Protein AF-0000000083135555 (afdb_homodimer)

Nearest PDB structures (foldseek):
  3zqq-assembly1_C  TM=4.426E-01  e=2.848E-01  Bacillus phage SF6
  2wbl-assembly1_B  TM=2.436E-01  e=1.630E+00  Arabidopsis thaliana
  5egy-assembly1_A  TM=2.557E-01  e=2.438E+00  Homo sapiens
  3zqq-assembly1_C  TM=4.430E-01  e=3.053E-01  Bacillus phage SF6
  9do4-assembly1_B  TM=3.482E-01  e=2.442E+00  Tequatrovirus T4

Structure (mmCIF, N/CA/C/O backbone):
data_AF-0000000083135555-model_v1
#
loop_
_entity.id
_entity.type
_entity.pdbx_description
1 polymer 'Uncharacterized protein'
#
loop_
_atom_site.group_PDB
_atom_site.id
_atom_site.type_symbol
_atom_site.label_atom_id
_atom_site.label_alt_id
_atom_site.label_comp_id
_atom_site.label_asym_id
_atom_site.label_entity_id
_atom_site.label_seq_id
_atom_site.pdbx_PDB_ins_code
_atom_site.Cartn_x
_atom_site.Cartn_y
_atom_site.Cartn_z
_atom_site.occupancy
_atom_site.B_iso_or_equiv
_atom_site.auth_seq_id
_atom_site.auth_comp_id
_atom_site.auth_asym_id
_atom_site.auth_atom_id
_atom_site.pdbx_PDB_model_num
ATOM 1 N N . MET A 1 1 ? -13.203 2.76 -11.375 1 72.81 1 MET A N 1
ATOM 2 C CA . MET A 1 1 ? -12.352 3.949 -11.422 1 72.81 1 MET A CA 1
ATOM 3 C C . MET A 1 1 ? -12.398 4.598 -12.805 1 72.81 1 MET A C 1
ATOM 5 O O . MET A 1 1 ? -12.336 3.906 -13.82 1 72.81 1 MET A O 1
ATOM 9 N N . ASN A 1 2 ? -12.781 5.812 -12.891 1 84.31 2 ASN A N 1
ATOM 10 C CA . ASN A 1 2 ? -12.773 6.543 -14.156 1 84.31 2 ASN A CA 1
ATOM 11 C C . ASN A 1 2 ? -11.5 7.363 -14.328 1 84.31 2 ASN A C 1
ATOM 13 O O . ASN A 1 2 ? -10.602 7.305 -13.484 1 84.31 2 ASN A O 1
ATOM 17 N N . LEU A 1 3 ? -11.312 7.98 -15.539 1 84.19 3 LEU A N 1
ATOM 18 C CA . LEU A 1 3 ? -10.094 8.703 -15.875 1 84.19 3 LEU A CA 1
ATOM 19 C C . LEU A 1 3 ? -9.805 9.797 -14.852 1 84.19 3 LEU A C 1
ATOM 21 O O . LEU A 1 3 ? -8.656 10.023 -14.477 1 84.19 3 LEU A O 1
ATOM 25 N N . GLY A 1 4 ? -10.773 10.445 -14.398 1 87.31 4 GLY A N 1
ATOM 26 C CA . GLY A 1 4 ? -10.617 11.469 -13.375 1 87.31 4 GLY A CA 1
ATOM 27 C C . GLY A 1 4 ? -10.039 10.938 -12.078 1 87.31 4 GLY A C 1
ATOM 28 O O . GLY A 1 4 ? -9.125 11.539 -11.5 1 87.31 4 GLY A O 1
ATOM 29 N N . ASN A 1 5 ? -10.523 9.828 -11.648 1 88.88 5 ASN A N 1
ATOM 30 C CA . ASN A 1 5 ? -10.023 9.18 -10.445 1 88.88 5 ASN A CA 1
ATOM 31 C C . ASN A 1 5 ? -8.562 8.766 -10.602 1 88.88 5 ASN A C 1
ATOM 33 O O . ASN A 1 5 ? -7.781 8.859 -9.648 1 88.88 5 ASN A O 1
ATOM 37 N N . LEU A 1 6 ? -8.242 8.359 -11.773 1 89.25 6 LEU A N 1
ATOM 38 C CA . LEU A 1 6 ? -6.871 7.926 -12.039 1 89.25 6 LEU A CA 1
ATOM 39 C C . LEU A 1 6 ? -5.91 9.109 -11.992 1 89.25 6 LEU A C 1
ATOM 41 O O . LEU A 1 6 ? -4.801 8.992 -11.469 1 89.25 6 LEU A O 1
ATOM 45 N N . MET A 1 7 ? -6.359 10.211 -12.562 1 91.56 7 MET A N 1
ATOM 46 C CA . MET A 1 7 ? -5.52 11.406 -12.523 1 91.56 7 MET A CA 1
ATOM 47 C C . MET A 1 7 ? -5.324 11.891 -11.094 1 91.56 7 MET A C 1
ATOM 49 O O . MET A 1 7 ? -4.234 12.336 -10.727 1 91.56 7 MET A O 1
ATOM 53 N N . GLN A 1 8 ? -6.34 11.789 -10.336 1 92.19 8 GLN A N 1
ATOM 54 C CA . GLN A 1 8 ? -6.242 12.164 -8.922 1 92.19 8 GLN A CA 1
ATOM 55 C C . GLN A 1 8 ? -5.273 11.242 -8.18 1 92.19 8 GLN A C 1
ATOM 57 O O . GLN A 1 8 ? -4.496 11.703 -7.344 1 92.19 8 GLN A O 1
ATOM 62 N N . LEU A 1 9 ? -5.379 10.055 -8.508 1 91.44 9 LEU A N 1
ATOM 63 C CA . LEU A 1 9 ? -4.465 9.094 -7.902 1 91.44 9 LEU A CA 1
ATOM 64 C C . LEU A 1 9 ? -3.016 9.422 -8.258 1 91.44 9 LEU A C 1
ATOM 66 O O . LEU A 1 9 ? -2.145 9.406 -7.383 1 91.44 9 LEU A O 1
ATOM 70 N N . LYS A 1 10 ? -2.797 9.672 -9.445 1 92.06 10 LYS A N 1
ATOM 71 C CA . LYS A 1 10 ? -1.46 10.055 -9.891 1 92.06 10 LYS A CA 1
ATOM 72 C C . LYS A 1 10 ? -0.949 11.266 -9.117 1 92.06 10 LYS A C 1
ATOM 74 O O . LYS A 1 10 ? 0.184 11.266 -8.633 1 92.06 10 LYS A O 1
ATOM 79 N N . ASN A 1 11 ? -1.734 12.281 -9.023 1 94.62 11 ASN A N 1
ATOM 80 C CA . ASN A 1 11 ? -1.337 13.5 -8.336 1 94.62 11 ASN A CA 1
ATOM 81 C C . ASN A 1 11 ? -1.098 13.25 -6.844 1 94.62 11 ASN A C 1
ATOM 83 O O . ASN A 1 11 ? -0.128 13.758 -6.277 1 94.62 11 ASN A O 1
ATOM 87 N N . SER A 1 12 ? -1.987 12.539 -6.27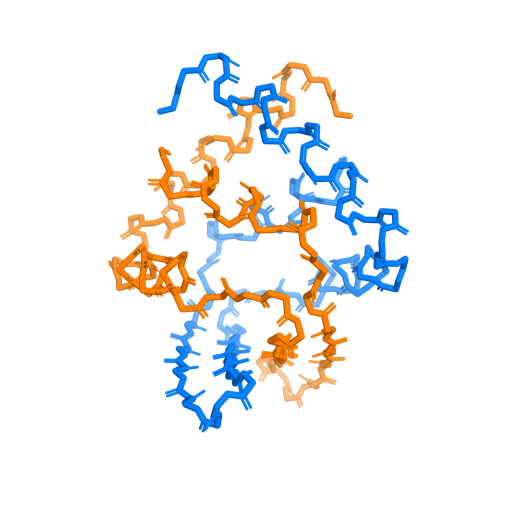 1 94.81 12 SER A N 1
ATOM 88 C CA . SER A 1 12 ? -1.829 12.227 -4.852 1 94.81 12 SER A CA 1
ATOM 89 C C . SER A 1 12 ? -0.599 11.359 -4.609 1 94.81 12 SER A C 1
ATOM 91 O O . SER A 1 12 ? 0.079 11.508 -3.59 1 94.81 12 SER A O 1
ATOM 93 N N . TRP A 1 13 ? -0.3 10.477 -5.492 1 93.5 13 TRP A N 1
ATOM 94 C CA . TRP A 1 13 ? 0.902 9.656 -5.402 1 93.5 13 TRP A CA 1
ATOM 95 C C . TRP A 1 13 ? 2.158 10.523 -5.457 1 93.5 13 TRP A C 1
ATOM 97 O O . TRP A 1 13 ? 3.088 10.328 -4.672 1 93.5 13 TRP A O 1
ATOM 107 N N . ALA A 1 14 ? 2.127 11.43 -6.383 1 94.62 14 ALA A N 1
ATOM 108 C CA . ALA A 1 14 ? 3.271 12.328 -6.5 1 94.62 14 ALA A CA 1
ATOM 109 C C . ALA A 1 14 ? 3.504 13.086 -5.195 1 94.62 14 ALA A C 1
ATOM 111 O O . ALA A 1 14 ? 4.637 13.195 -4.727 1 94.62 14 ALA A O 1
ATOM 112 N N . THR A 1 15 ? 2.484 13.625 -4.617 1 96.88 15 THR A N 1
ATOM 113 C CA . THR A 1 15 ? 2.57 14.352 -3.355 1 96.88 15 THR A CA 1
ATOM 114 C C . THR A 1 15 ? 3.068 13.438 -2.24 1 96.88 15 THR A C 1
ATOM 116 O O . THR A 1 15 ? 3.947 13.82 -1.463 1 96.88 15 THR A O 1
ATOM 119 N N . PHE A 1 16 ? 2.564 12.203 -2.17 1 96.94 16 PHE A N 1
ATOM 120 C CA . PHE A 1 16 ? 2.92 11.219 -1.153 1 96.94 16 PHE A CA 1
ATOM 121 C C . PHE A 1 16 ? 4.406 10.891 -1.211 1 96.94 16 PHE A C 1
ATOM 123 O O . PHE A 1 16 ? 5.078 10.852 -0.178 1 96.94 16 PHE A O 1
ATOM 130 N N . THR A 1 17 ? 4.91 10.695 -2.41 1 96.25 17 THR A N 1
ATOM 131 C CA . THR A 1 17 ? 6.305 10.297 -2.535 1 96.25 17 THR A CA 1
ATOM 132 C C . THR A 1 17 ? 7.234 11.477 -2.248 1 96.25 17 THR A C 1
ATOM 134 O O . THR A 1 17 ? 8.375 11.289 -1.821 1 96.25 17 THR A O 1
ATOM 137 N N . GLN A 1 18 ? 6.762 12.688 -2.443 1 97.06 18 GLN A N 1
ATOM 138 C CA . GLN A 1 18 ? 7.516 13.867 -2.035 1 97.06 18 GLN A CA 1
ATOM 139 C C . GLN A 1 18 ? 7.586 13.977 -0.514 1 97.06 18 GLN A C 1
ATOM 141 O O . GLN A 1 18 ? 8.617 14.359 0.042 1 97.06 18 GLN A O 1
ATOM 146 N N . ASN A 1 19 ? 6.488 13.648 0.11 1 97.25 19 ASN A N 1
ATOM 147 C CA . ASN A 1 19 ? 6.406 13.68 1.566 1 97.25 19 ASN A CA 1
ATOM 148 C C . ASN A 1 19 ? 7.246 12.57 2.201 1 97.25 19 ASN A C 1
ATOM 150 O O . ASN A 1 19 ? 7.723 12.719 3.328 1 97.25 19 ASN A O 1
ATOM 154 N N . HIS A 1 20 ? 7.359 11.461 1.515 1 98 20 HIS A N 1
ATOM 155 C CA . HIS A 1 20 ? 8.023 10.266 2.018 1 98 20 HIS A CA 1
ATOM 156 C C . HIS A 1 20 ? 9.102 9.789 1.055 1 98 20 HIS A C 1
ATOM 158 O O . HIS A 1 20 ? 8.977 8.719 0.451 1 98 20 HIS A O 1
ATOM 164 N N . PRO A 1 21 ? 10.148 10.438 1.015 1 96.62 21 PRO A N 1
ATOM 165 C CA . PRO A 1 21 ? 11.172 10.18 -0.001 1 96.62 21 PRO A CA 1
ATOM 166 C C . PRO A 1 21 ? 11.82 8.805 0.148 1 96.62 21 PRO A C 1
ATOM 168 O O . PRO A 1 21 ? 12.422 8.289 -0.803 1 96.62 21 PRO A O 1
ATOM 171 N N . LYS A 1 22 ? 11.773 8.164 1.259 1 96.31 22 LYS A N 1
ATOM 172 C CA . LYS A 1 22 ? 12.336 6.832 1.447 1 96.31 22 LYS A CA 1
ATOM 173 C C . LYS A 1 22 ? 11.391 5.758 0.909 1 96.31 22 LYS A C 1
ATOM 175 O O . LYS A 1 22 ? 11.812 4.621 0.675 1 96.31 22 LYS A O 1
ATOM 180 N N . PHE A 1 23 ? 10.141 6.125 0.75 1 97 23 PHE A N 1
ATOM 181 C CA . PHE A 1 23 ? 9.148 5.117 0.397 1 97 23 PHE A CA 1
ATOM 182 C C . PHE A 1 23 ? 9.383 4.602 -1.018 1 97 23 PHE A C 1
ATOM 184 O O . PHE A 1 23 ? 9.352 3.393 -1.256 1 97 23 PHE A O 1
ATOM 191 N N . PRO A 1 24 ? 9.641 5.465 -1.979 1 94.38 24 PRO A N 1
ATOM 192 C CA . PRO A 1 24 ? 9.922 4.949 -3.32 1 94.38 24 PRO A CA 1
ATOM 193 C C . PRO A 1 24 ? 11.094 3.967 -3.342 1 94.38 24 PRO A C 1
ATOM 195 O O . PRO A 1 24 ? 11.062 2.977 -4.074 1 94.38 24 PRO A O 1
ATOM 198 N N . LYS A 1 25 ? 12.086 4.219 -2.605 1 94.69 25 LYS A N 1
ATOM 199 C CA . LYS A 1 25 ? 13.219 3.297 -2.529 1 94.69 25 LYS A CA 1
ATOM 200 C C . LYS A 1 25 ? 12.789 1.95 -1.951 1 94.69 25 LYS A C 1
ATOM 202 O O . LYS A 1 25 ? 13.227 0.899 -2.418 1 94.69 25 LYS A O 1
ATOM 207 N N . PHE A 1 26 ? 12.016 2.029 -0.94 1 96.56 26 PHE A N 1
ATOM 208 C CA . PHE A 1 26 ? 11.461 0.813 -0.358 1 96.56 26 PHE A CA 1
ATOM 209 C C . PHE A 1 26 ? 10.648 0.039 -1.393 1 96.56 26 PHE A C 1
ATOM 211 O O . PHE A 1 26 ? 10.766 -1.185 -1.491 1 96.56 26 PHE A O 1
ATOM 218 N N . LEU A 1 27 ? 9.789 0.732 -2.102 1 94.38 27 LEU A N 1
ATOM 219 C CA . LEU A 1 27 ? 8.961 0.082 -3.107 1 94.38 27 LEU A CA 1
ATOM 220 C C . LEU A 1 27 ? 9.82 -0.563 -4.191 1 94.38 27 LEU A C 1
ATOM 222 O O . LEU A 1 27 ? 9.477 -1.633 -4.703 1 94.38 27 LEU A O 1
ATOM 226 N N . GLN A 1 28 ? 10.883 0.097 -4.539 1 94.19 28 GLN A N 1
ATOM 227 C CA . GLN A 1 28 ? 11.805 -0.479 -5.508 1 94.19 28 GLN A CA 1
ATOM 228 C C . GLN A 1 28 ? 12.406 -1.783 -4.992 1 94.19 28 GLN A C 1
ATOM 230 O O . GLN A 1 28 ? 12.477 -2.773 -5.723 1 94.19 28 GLN A O 1
ATOM 235 N N . ALA A 1 29 ? 12.836 -1.748 -3.805 1 94.06 29 ALA A N 1
ATOM 236 C CA . ALA A 1 29 ? 13.367 -2.961 -3.191 1 94.06 29 ALA A CA 1
ATOM 237 C C . ALA A 1 29 ? 12.312 -4.062 -3.143 1 94.06 29 ALA A C 1
ATOM 239 O O . ALA A 1 29 ? 12.609 -5.227 -3.416 1 94.06 29 ALA A O 1
ATOM 240 N N . ALA A 1 30 ? 11.133 -3.66 -2.846 1 94 30 ALA A N 1
ATOM 241 C CA . ALA A 1 30 ? 10.023 -4.609 -2.793 1 94 30 ALA A CA 1
ATOM 242 C C . ALA A 1 30 ? 9.773 -5.242 -4.16 1 94 30 ALA A C 1
ATOM 244 O O . ALA A 1 30 ? 9.539 -6.445 -4.258 1 94 30 ALA A O 1
ATOM 245 N N . SER A 1 31 ? 9.844 -4.395 -5.16 1 93.25 31 SER A N 1
ATOM 246 C CA . SER A 1 31 ? 9.547 -4.883 -6.504 1 93.25 31 SER A CA 1
ATOM 247 C C . SER A 1 31 ? 10.539 -5.969 -6.926 1 93.25 31 SER A C 1
ATOM 249 O O . SER A 1 31 ? 10.195 -6.852 -7.715 1 93.25 31 SER A O 1
ATOM 251 N N . THR A 1 32 ? 11.656 -5.965 -6.328 1 92.62 32 THR A N 1
ATOM 252 C CA . THR A 1 32 ? 12.68 -6.949 -6.645 1 92.62 32 THR A CA 1
ATOM 253 C C . THR A 1 32 ? 12.562 -8.164 -5.73 1 92.62 32 THR A C 1
ATOM 255 O O . THR A 1 32 ? 12.867 -9.289 -6.141 1 92.62 32 THR A O 1
ATOM 258 N N . ALA A 1 33 ? 12.07 -7.914 -4.582 1 92.94 33 ALA A N 1
ATOM 259 C CA . ALA A 1 33 ? 12.07 -8.953 -3.553 1 92.94 33 ALA A CA 1
ATOM 260 C C . ALA A 1 33 ? 10.781 -9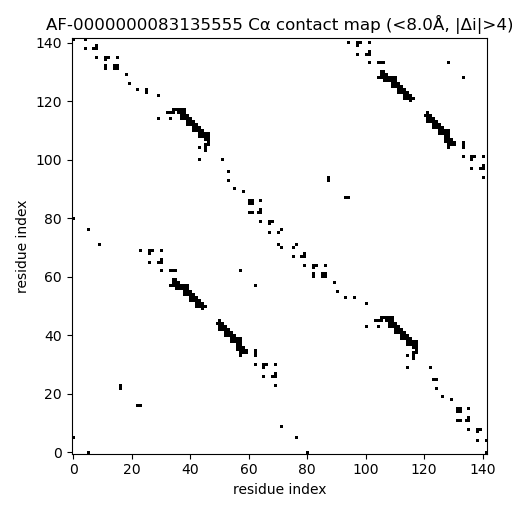.766 -3.604 1 92.94 33 ALA A C 1
ATOM 262 O O . ALA A 1 33 ? 10.773 -10.953 -3.248 1 92.94 33 ALA A O 1
ATOM 263 N N . VAL A 1 34 ? 9.703 -9.211 -4.012 1 93.94 34 VAL A N 1
ATOM 264 C CA . VAL A 1 34 ? 8.375 -9.82 -3.92 1 93.94 34 VAL A CA 1
ATOM 265 C C . VAL A 1 34 ? 8.227 -10.898 -4.988 1 93.94 34 VAL A C 1
ATOM 267 O O . VAL A 1 34 ? 8.469 -10.648 -6.172 1 93.94 34 VAL A O 1
ATOM 270 N N . LYS A 1 35 ? 7.961 -12.047 -4.559 1 94.94 35 LYS A N 1
ATOM 271 C CA . LYS A 1 35 ? 7.617 -13.195 -5.391 1 94.94 35 LYS A CA 1
ATOM 272 C C . LYS A 1 35 ? 6.395 -13.922 -4.848 1 94.94 35 LYS A C 1
ATOM 274 O O . LYS A 1 35 ? 5.902 -13.602 -3.766 1 94.94 35 LYS A O 1
ATOM 279 N N . GLU A 1 36 ? 5.996 -14.844 -5.738 1 95.5 36 GLU A N 1
ATOM 280 C CA . GLU A 1 36 ? 4.891 -15.656 -5.254 1 95.5 36 GLU A CA 1
ATOM 281 C C .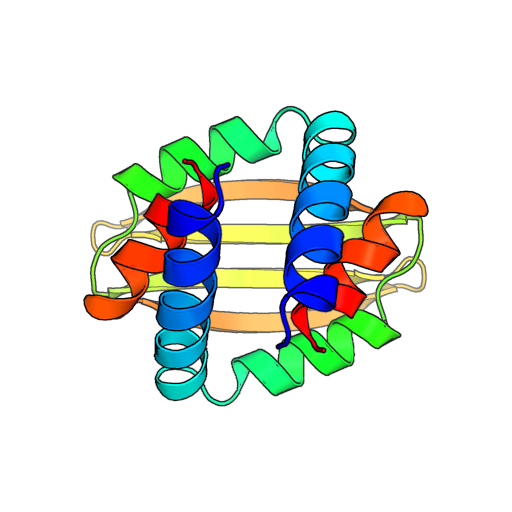 GLU A 1 36 ? 5.191 -16.234 -3.871 1 95.5 36 GLU A C 1
ATOM 283 O O . GLU A 1 36 ? 6.316 -16.656 -3.602 1 95.5 36 GLU A O 1
ATOM 288 N N . ASP A 1 37 ? 4.301 -16.156 -2.949 1 96.19 37 ASP A N 1
ATOM 289 C CA . ASP A 1 37 ? 4.312 -16.719 -1.604 1 96.19 37 ASP A CA 1
ATOM 290 C C . ASP A 1 37 ? 5.02 -15.781 -0.623 1 96.19 37 ASP A C 1
ATOM 292 O O . ASP A 1 37 ? 5.184 -16.125 0.552 1 96.19 37 ASP A O 1
ATOM 296 N N . THR A 1 38 ? 5.457 -14.656 -1.078 1 97.5 38 THR A N 1
ATOM 297 C CA . THR A 1 38 ? 5.883 -13.586 -0.181 1 97.5 38 THR A CA 1
ATOM 298 C C . THR A 1 38 ? 4.734 -13.148 0.722 1 97.5 38 THR A C 1
ATOM 300 O O . THR A 1 38 ? 3.584 -13.078 0.284 1 97.5 38 THR A O 1
ATOM 303 N N . LEU A 1 39 ? 5.078 -12.828 1.995 1 98.25 39 LEU A N 1
ATOM 304 C CA . LEU A 1 39 ? 4.094 -12.328 2.947 1 98.25 39 LEU A CA 1
ATOM 305 C C . LEU A 1 39 ? 4.246 -10.82 3.139 1 98.25 39 LEU A C 1
ATOM 307 O O . LEU A 1 39 ? 5.359 -10.328 3.326 1 98.25 39 LEU A O 1
ATOM 311 N N . ILE A 1 40 ? 3.121 -10.109 3.09 1 97.94 40 ILE A N 1
ATOM 312 C CA . ILE A 1 40 ? 3.098 -8.68 3.389 1 97.94 40 ILE A CA 1
ATOM 313 C C . ILE A 1 40 ? 2.205 -8.422 4.602 1 97.94 40 ILE A C 1
ATOM 315 O O . ILE A 1 40 ? 1.062 -8.883 4.648 1 97.94 40 ILE A O 1
ATOM 319 N N . GLU A 1 41 ? 2.719 -7.746 5.516 1 98.38 41 GLU A N 1
ATOM 320 C CA . GLU A 1 41 ? 1.981 -7.301 6.691 1 98.38 41 GLU A CA 1
ATOM 321 C C . GLU A 1 41 ? 1.9 -5.777 6.746 1 98.38 41 GLU A C 1
ATOM 323 O O . GLU A 1 41 ? 2.9 -5.09 6.535 1 98.38 41 GLU A O 1
ATOM 328 N N . ILE A 1 42 ? 0.735 -5.27 7.035 1 98.19 42 ILE A N 1
ATOM 329 C CA . ILE A 1 42 ? 0.518 -3.838 7.199 1 98.19 42 ILE A CA 1
ATOM 330 C C . ILE A 1 42 ? -0.136 -3.57 8.555 1 98.19 42 ILE A C 1
ATOM 332 O O . ILE A 1 42 ? -1.137 -4.199 8.906 1 98.19 42 ILE A O 1
ATOM 336 N N . LYS A 1 43 ? 0.422 -2.725 9.25 1 98.31 43 LYS A N 1
ATOM 337 C CA . LYS A 1 43 ? -0.113 -2.307 10.539 1 98.31 43 LYS A CA 1
ATOM 338 C C . LYS A 1 43 ? -0.32 -0.795 10.586 1 98.31 43 LYS A C 1
ATOM 340 O O . LYS A 1 43 ? 0.584 -0.029 10.25 1 98.31 43 LYS A O 1
ATOM 345 N N . ILE A 1 44 ? -1.446 -0.396 10.992 1 98.12 44 ILE A N 1
ATOM 346 C CA . ILE A 1 44 ? -1.802 1.014 11.117 1 98.12 44 ILE A CA 1
ATOM 347 C C . ILE A 1 44 ? -2.104 1.345 12.57 1 98.12 44 ILE A C 1
ATOM 349 O O . ILE A 1 44 ? -2.975 0.727 13.188 1 98.12 44 ILE A O 1
ATOM 353 N N . THR A 1 45 ? -1.438 2.211 13.094 1 98.19 45 THR A N 1
ATOM 354 C CA . THR A 1 45 ? -1.647 2.703 14.445 1 98.19 45 THR A CA 1
ATOM 355 C C . THR A 1 45 ? -2.047 4.176 14.438 1 98.19 45 THR A C 1
ATOM 357 O O . THR A 1 45 ? -1.262 5.035 14.023 1 98.19 45 THR A O 1
ATOM 360 N N . THR A 1 46 ? -3.188 4.48 14.906 1 95.94 46 THR A N 1
ATOM 361 C CA . THR A 1 46 ? -3.67 5.859 14.898 1 95.94 46 THR A CA 1
ATOM 362 C C . THR A 1 46 ? -3.057 6.652 16.047 1 95.94 46 THR A C 1
ATOM 364 O O . THR A 1 46 ? -2.41 6.078 16.922 1 95.94 46 THR A O 1
ATOM 367 N N . ALA A 1 47 ? -3.285 7.984 15.992 1 91.19 47 ALA A N 1
ATOM 368 C CA . ALA A 1 47 ? -2.754 8.852 17.031 1 91.19 47 ALA A CA 1
ATOM 369 C C . ALA A 1 47 ? -3.381 8.523 18.391 1 91.19 47 ALA A C 1
ATOM 371 O O . ALA A 1 47 ? -2.764 8.734 19.438 1 91.19 47 ALA A O 1
ATOM 372 N N . GLU A 1 48 ? -4.586 7.988 18.375 1 92 48 GLU A N 1
ATOM 373 C CA . GLU A 1 48 ? -5.281 7.621 19.609 1 92 48 GLU A CA 1
ATOM 374 C C . GLU A 1 48 ? -4.863 6.234 20.078 1 92 48 GLU A C 1
ATOM 376 O O . GLU A 1 48 ? -5.324 5.766 21.125 1 92 48 GLU A O 1
ATOM 381 N N . GLY A 1 49 ? -4.133 5.605 19.359 1 93.38 49 GLY A N 1
ATOM 382 C CA . GLY A 1 49 ? -3.586 4.328 19.781 1 93.38 49 GLY A CA 1
ATOM 383 C C . GLY A 1 49 ? -4.352 3.137 19.234 1 93.38 49 GLY A C 1
ATOM 384 O O . GLY A 1 49 ? -4.039 1.989 19.562 1 93.38 49 GLY A O 1
ATOM 385 N N . LYS A 1 50 ? -5.324 3.426 18.422 1 94.88 50 LYS A N 1
ATOM 386 C CA . LYS A 1 50 ? -6.039 2.328 17.781 1 94.88 50 LYS A CA 1
ATOM 387 C C . LYS A 1 50 ? -5.172 1.657 16.719 1 94.88 50 LYS A C 1
ATOM 389 O O . LYS A 1 50 ? -4.453 2.332 15.977 1 94.88 50 LYS A O 1
ATOM 394 N N . VAL A 1 51 ? -5.316 0.281 16.672 1 97.25 51 VAL A N 1
ATOM 395 C CA . VAL A 1 51 ? -4.496 -0.486 15.734 1 97.25 51 VAL A CA 1
ATOM 396 C C . VAL A 1 51 ? -5.395 -1.332 14.836 1 97.25 51 VAL A C 1
ATOM 398 O O . VAL A 1 51 ? -6.309 -2.006 15.312 1 97.25 51 VAL A O 1
ATOM 401 N N . ILE A 1 52 ? -5.18 -1.232 13.555 1 96.62 52 ILE A N 1
ATOM 402 C CA . ILE A 1 52 ? -5.719 -2.205 12.609 1 96.62 52 ILE A CA 1
ATOM 403 C C . ILE A 1 52 ? -4.582 -2.807 11.789 1 96.62 52 ILE A C 1
ATOM 405 O O . ILE A 1 52 ? -3.57 -2.148 11.539 1 96.62 52 ILE A O 1
ATOM 409 N N . GLU A 1 53 ? -4.73 -4.062 11.438 1 97.81 53 GLU A N 1
ATOM 410 C CA . GLU A 1 53 ? -3.658 -4.719 10.695 1 97.81 53 GLU A CA 1
ATOM 411 C C . GLU A 1 53 ? -4.219 -5.734 9.703 1 97.81 53 GLU A C 1
ATOM 413 O O . GLU A 1 53 ? -5.348 -6.203 9.852 1 97.81 53 GLU A O 1
ATOM 418 N N . THR A 1 54 ? -3.482 -6.02 8.695 1 97.69 54 THR A N 1
ATOM 419 C CA . THR A 1 54 ? -3.814 -7.035 7.703 1 97.69 54 THR A CA 1
ATOM 420 C C . THR A 1 54 ? -2.561 -7.77 7.238 1 97.69 54 THR A C 1
ATOM 422 O O . THR A 1 54 ? -1.442 -7.301 7.469 1 97.69 54 THR A O 1
ATOM 425 N N . ASN A 1 55 ? -2.779 -8.898 6.68 1 97.81 55 ASN A N 1
ATOM 426 C CA . ASN A 1 55 ? -1.717 -9.641 6.012 1 97.81 55 ASN A CA 1
ATOM 427 C C . ASN A 1 55 ? -2.215 -10.305 4.734 1 97.81 55 ASN A C 1
ATOM 429 O O . ASN A 1 55 ? -3.402 -10.617 4.609 1 97.81 55 ASN A O 1
ATOM 433 N N . LEU A 1 56 ? -1.322 -10.445 3.836 1 97.12 56 LEU A N 1
ATOM 434 C CA . LEU A 1 56 ? -1.687 -11.133 2.604 1 97.12 56 LEU A CA 1
ATOM 435 C C . LEU A 1 56 ? -0.498 -11.906 2.037 1 97.12 56 LEU A C 1
ATOM 437 O O . LEU A 1 56 ? 0.655 -11.547 2.289 1 97.12 56 LEU A O 1
ATOM 441 N N . LYS A 1 57 ? -0.833 -13.023 1.393 1 97.81 57 LYS A N 1
ATOM 442 C CA . LYS A 1 57 ? 0.161 -13.797 0.661 1 97.81 57 LYS A CA 1
ATOM 443 C C . LYS A 1 57 ? 0.159 -13.438 -0.822 1 97.81 57 LYS A C 1
ATOM 445 O O . LYS A 1 57 ? -0.879 -13.508 -1.482 1 97.81 57 LYS A O 1
ATOM 450 N N . VAL A 1 58 ? 1.266 -13.102 -1.346 1 97.56 58 VAL A N 1
ATOM 451 C CA . VAL A 1 58 ? 1.387 -12.594 -2.709 1 97.56 58 VAL A CA 1
ATOM 452 C C . VAL A 1 58 ? 1.162 -13.727 -3.705 1 97.56 58 VAL A C 1
ATOM 454 O O . VAL A 1 58 ? 1.746 -14.805 -3.57 1 97.56 58 VAL A O 1
ATOM 457 N N . LYS A 1 59 ? 0.345 -13.469 -4.645 1 97.31 59 LYS A N 1
ATOM 458 C CA . LYS A 1 59 ? 0.169 -14.336 -5.805 1 97.31 59 LYS A CA 1
ATOM 459 C C . LYS A 1 59 ? 1.049 -13.891 -6.969 1 97.31 59 LYS A C 1
ATOM 461 O O . LYS A 1 59 ? 1.491 -12.742 -7.012 1 97.31 59 LYS A O 1
ATOM 466 N N . ALA A 1 60 ? 1.265 -14.766 -7.961 1 96.5 60 ALA A N 1
ATOM 467 C CA . ALA A 1 60 ? 2.104 -14.445 -9.117 1 96.5 60 ALA A CA 1
ATOM 468 C C . ALA A 1 60 ? 1.558 -13.234 -9.875 1 96.5 60 ALA A C 1
ATOM 470 O O . ALA A 1 60 ? 2.324 -12.383 -10.328 1 96.5 60 ALA A O 1
ATOM 471 N N . SER A 1 61 ? 0.265 -13.148 -9.992 1 96.69 61 SER A N 1
ATOM 472 C CA . SER A 1 61 ? -0.365 -12.07 -10.75 1 96.69 61 SER A CA 1
ATOM 473 C C . SER A 1 61 ? -0.236 -10.734 -10.023 1 96.69 61 SER A C 1
ATOM 475 O O . SER A 1 61 ? -0.425 -9.68 -10.625 1 96.69 61 SER A O 1
ATOM 477 N N . ASP A 1 62 ? 0.051 -10.789 -8.734 1 96.38 62 ASP A N 1
ATOM 478 C CA . ASP A 1 62 ? 0.138 -9.57 -7.945 1 96.38 62 ASP A CA 1
ATOM 479 C C . ASP A 1 62 ? 1.447 -8.828 -8.219 1 96.38 62 ASP A C 1
ATOM 481 O O . ASP A 1 62 ? 1.57 -7.641 -7.918 1 96.38 62 ASP A O 1
ATOM 485 N N . ILE A 1 63 ? 2.43 -9.539 -8.68 1 94.44 63 ILE A N 1
ATOM 486 C CA . ILE A 1 63 ? 3.775 -9.008 -8.859 1 94.44 63 ILE A CA 1
ATOM 487 C C . ILE A 1 63 ? 3.74 -7.828 -9.828 1 94.44 63 ILE A C 1
ATOM 489 O O . ILE A 1 63 ? 4.461 -6.844 -9.641 1 94.44 63 ILE A O 1
ATOM 493 N N . GLU A 1 64 ? 2.893 -7.867 -10.789 1 93.56 64 GLU A N 1
ATOM 494 C CA . GLU A 1 64 ? 2.744 -6.801 -11.773 1 93.56 64 GLU A CA 1
ATOM 495 C C . GLU A 1 64 ? 2.332 -5.488 -11.109 1 93.56 64 GLU A C 1
ATOM 497 O O . GLU A 1 64 ? 2.771 -4.414 -11.516 1 93.56 64 GLU A O 1
ATOM 502 N N . LEU A 1 65 ? 1.476 -5.523 -10.133 1 93.38 65 LEU A N 1
ATOM 503 C CA . LEU A 1 65 ? 1.035 -4.324 -9.43 1 93.38 65 LEU A CA 1
ATOM 504 C C . LEU A 1 65 ? 2.215 -3.611 -8.781 1 93.38 65 LEU A C 1
ATOM 506 O O . LEU A 1 65 ? 2.359 -2.393 -8.906 1 93.38 65 LEU A O 1
ATOM 510 N N . VAL A 1 66 ? 3.072 -4.355 -8.109 1 91.94 66 VAL A N 1
ATOM 511 C CA . VAL A 1 66 ? 4.227 -3.791 -7.422 1 91.94 66 VAL A CA 1
ATOM 512 C C . VAL A 1 66 ? 5.164 -3.135 -8.438 1 91.94 66 VAL A C 1
ATOM 514 O O . VAL A 1 66 ? 5.664 -2.031 -8.203 1 91.94 66 VAL A O 1
ATOM 517 N N . LYS A 1 67 ? 5.281 -3.811 -9.508 1 91.31 67 LYS A N 1
ATOM 518 C CA . LYS A 1 67 ? 6.145 -3.277 -10.555 1 91.31 67 LYS A CA 1
ATOM 519 C C . LYS A 1 67 ? 5.566 -1.991 -11.141 1 91.31 67 LYS A C 1
ATOM 521 O O . LYS A 1 67 ? 6.301 -1.031 -11.391 1 91.31 67 LYS A O 1
ATOM 526 N N . ASN A 1 68 ? 4.246 -1.931 -11.281 1 89.88 68 ASN A N 1
ATOM 527 C CA . ASN A 1 68 ? 3.586 -0.769 -11.867 1 89.88 68 ASN A CA 1
ATOM 528 C C . ASN A 1 68 ? 3.639 0.436 -10.93 1 89.88 68 ASN A C 1
ATOM 530 O O . ASN A 1 68 ? 3.629 1.581 -11.383 1 89.88 68 ASN A O 1
ATOM 534 N N . LEU A 1 69 ? 3.705 0.212 -9.672 1 87.12 69 LEU A N 1
ATOM 535 C CA . LEU A 1 69 ? 3.764 1.287 -8.688 1 87.12 69 LEU A CA 1
ATOM 536 C C . LEU A 1 69 ? 5.141 1.943 -8.688 1 87.12 69 LEU A C 1
ATOM 538 O O . LEU A 1 69 ? 5.309 3.041 -8.148 1 87.12 69 LEU A O 1
ATOM 542 N N . THR A 1 70 ? 6.141 1.33 -9.227 1 82.69 70 THR A N 1
ATOM 543 C CA . THR A 1 70 ? 7.496 1.864 -9.227 1 82.69 70 THR A CA 1
ATOM 544 C C . THR A 1 70 ? 7.848 2.445 -10.594 1 82.69 70 THR A C 1
ATOM 546 O O . THR A 1 70 ? 8.977 2.895 -10.812 1 82.69 70 THR A O 1
ATOM 549 N N . MET A 1 71 ? 6.957 2.352 -11.539 1 72.06 71 MET A N 1
ATOM 550 C CA . MET A 1 71 ? 7.195 2.857 -12.883 1 72.06 71 MET A CA 1
ATOM 551 C C . MET A 1 71 ? 6.754 4.312 -13.008 1 72.06 71 MET A C 1
ATOM 553 O O . MET A 1 71 ? 5.887 4.766 -12.258 1 72.06 71 MET A O 1
ATOM 557 N N . MET B 1 1 ? 4.531 8.859 -14.859 1 72.62 1 MET B N 1
ATOM 558 C CA . MET B 1 1 ? 3.527 7.867 -15.234 1 72.62 1 MET B CA 1
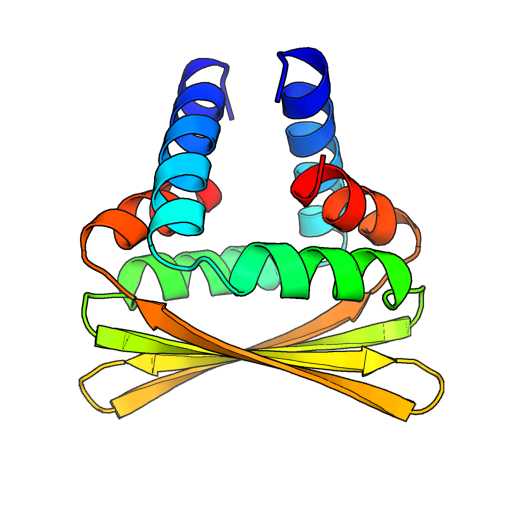ATOM 559 C C . MET B 1 1 ? 2.68 8.367 -16.406 1 72.62 1 MET B C 1
ATOM 561 O O . MET B 1 1 ? 2.26 9.531 -16.406 1 72.62 1 MET B O 1
ATOM 565 N N . ASN B 1 2 ? 2.662 7.691 -17.484 1 84.12 2 ASN B N 1
ATOM 566 C CA . ASN B 1 2 ? 1.817 8.047 -18.625 1 84.12 2 ASN B CA 1
ATOM 567 C C . ASN B 1 2 ? 0.493 7.293 -18.594 1 84.12 2 ASN B C 1
ATOM 569 O O . ASN B 1 2 ? 0.217 6.551 -17.656 1 84.12 2 ASN B O 1
ATOM 573 N N . LEU B 1 3 ? -0.459 7.633 -19.547 1 84.12 3 LEU B N 1
ATOM 574 C CA . LEU B 1 3 ? -1.805 7.066 -19.562 1 84.12 3 LEU B CA 1
ATOM 575 C C . LEU B 1 3 ? -1.753 5.543 -19.641 1 84.12 3 LEU B C 1
ATOM 577 O O . LEU B 1 3 ? -2.547 4.859 -18.984 1 84.12 3 LEU B O 1
ATOM 581 N N . GLY B 1 4 ? -0.891 5.008 -20.344 1 87.31 4 GLY B N 1
ATOM 582 C CA . GLY B 1 4 ? -0.724 3.568 -20.453 1 87.31 4 GLY B CA 1
ATOM 583 C C . GLY B 1 4 ? -0.378 2.918 -19.125 1 87.31 4 GLY B C 1
ATOM 584 O O . GLY B 1 4 ? -0.955 1.891 -18.75 1 87.31 4 GLY B O 1
ATOM 585 N N . ASN B 1 5 ? 0.516 3.518 -18.422 1 88.81 5 ASN B N 1
ATOM 586 C CA . ASN B 1 5 ? 0.903 3.027 -17.094 1 88.81 5 ASN B CA 1
ATOM 587 C C . ASN B 1 5 ? -0.268 3.066 -16.125 1 88.81 5 ASN B C 1
ATOM 589 O O . ASN B 1 5 ? -0.42 2.168 -15.289 1 88.81 5 ASN B O 1
ATOM 593 N N . LEU B 1 6 ? -1.047 4.066 -16.266 1 89.12 6 LEU B N 1
ATOM 594 C CA . LEU B 1 6 ? -2.193 4.215 -15.383 1 89.12 6 LEU B CA 1
ATOM 595 C C . LEU B 1 6 ? -3.236 3.137 -15.648 1 89.12 6 LEU B C 1
ATOM 597 O O . LEU B 1 6 ? -3.832 2.596 -14.719 1 89.12 6 LEU B O 1
ATOM 601 N N . MET B 1 7 ? -3.447 2.865 -16.922 1 91.56 7 MET B N 1
ATOM 602 C CA . MET B 1 7 ? -4.395 1.812 -17.266 1 91.56 7 MET B CA 1
ATOM 603 C C . MET B 1 7 ? -3.91 0.456 -16.766 1 91.56 7 MET B C 1
ATOM 605 O O . MET B 1 7 ? -4.707 -0.361 -16.297 1 91.56 7 MET B O 1
ATOM 609 N N . GLN B 1 8 ? -2.668 0.253 -16.859 1 92.12 8 GLN B N 1
ATOM 610 C CA . GLN B 1 8 ? -2.09 -0.985 -16.344 1 92.12 8 GLN B CA 1
ATOM 611 C C . GLN B 1 8 ? -2.258 -1.086 -14.836 1 92.12 8 GLN B C 1
ATOM 613 O O . GLN B 1 8 ? -2.553 -2.162 -14.312 1 92.12 8 GLN B O 1
ATOM 618 N N . LEU B 1 9 ? -2.047 -0.015 -14.242 1 91.31 9 LEU B N 1
ATOM 619 C CA . LEU B 1 9 ? -2.238 0.024 -12.797 1 91.31 9 LEU B CA 1
ATOM 620 C C . LEU B 1 9 ? -3.68 -0.315 -12.43 1 91.31 9 LEU B C 1
ATOM 622 O O . LEU B 1 9 ? -3.922 -1.104 -11.516 1 91.31 9 LEU B O 1
ATOM 626 N N . LYS B 1 10 ? -4.551 0.269 -13.086 1 92.06 10 LYS B N 1
ATOM 627 C CA . LYS B 1 10 ? -5.965 -0.013 -12.859 1 92.06 10 LYS B CA 1
ATOM 628 C C . LYS B 1 10 ? -6.262 -1.501 -13.016 1 92.06 10 LYS B C 1
ATOM 630 O O . LYS B 1 10 ? -6.926 -2.104 -12.172 1 92.06 10 LYS B O 1
ATOM 635 N N . ASN B 1 11 ? -5.812 -2.078 -14.07 1 94.62 11 ASN B N 1
ATOM 636 C CA . ASN B 1 11 ? -6.059 -3.49 -14.336 1 94.62 11 ASN B CA 1
ATOM 637 C C . ASN B 1 11 ? -5.402 -4.383 -13.289 1 94.62 11 ASN B C 1
ATOM 639 O O . ASN B 1 11 ? -6.008 -5.352 -12.828 1 94.62 11 ASN B O 1
ATOM 643 N N . SER B 1 12 ? -4.203 -4.059 -12.992 1 94.75 12 SER B N 1
ATOM 644 C CA . SER B 1 12 ? -3.504 -4.848 -11.984 1 94.75 12 SER B CA 1
ATOM 645 C C . SER B 1 12 ? -4.168 -4.707 -10.617 1 94.75 12 SER B C 1
ATOM 647 O O . SER B 1 12 ? -4.211 -5.664 -9.844 1 94.75 12 SER B O 1
ATOM 649 N N . TRP B 1 13 ? -4.664 -3.562 -10.305 1 93.56 13 TRP B N 1
ATOM 650 C CA . TRP B 1 13 ? -5.398 -3.342 -9.062 1 93.56 13 TRP B CA 1
ATOM 651 C C . TRP B 1 13 ? -6.656 -4.203 -9.008 1 93.56 13 TRP B C 1
ATOM 653 O O . TRP B 1 13 ? -6.949 -4.82 -7.984 1 93.56 13 TRP B O 1
ATOM 663 N N . ALA B 1 14 ? -7.348 -4.207 -10.117 1 94.62 14 ALA B N 1
ATOM 664 C CA . ALA B 1 14 ? -8.555 -5.027 -10.18 1 94.62 14 ALA B CA 1
ATOM 665 C C . ALA B 1 14 ? -8.234 -6.496 -9.914 1 94.62 14 ALA B C 1
ATOM 667 O O . ALA B 1 14 ? -8.922 -7.156 -9.133 1 94.62 14 ALA B O 1
ATOM 668 N N . THR B 1 15 ? -7.227 -7.016 -10.523 1 96.88 15 THR B N 1
ATOM 669 C CA . THR B 1 15 ? -6.801 -8.398 -10.336 1 96.88 15 THR B CA 1
ATOM 670 C C . THR B 1 15 ? -6.395 -8.641 -8.883 1 96.88 15 THR B C 1
ATOM 672 O O . THR B 1 15 ? -6.781 -9.641 -8.281 1 96.88 15 THR B O 1
ATOM 675 N N . PHE B 1 16 ? -5.648 -7.707 -8.281 1 96.94 16 PHE B N 1
ATOM 676 C CA . PHE B 1 16 ? -5.164 -7.793 -6.91 1 96.94 16 PHE B CA 1
ATOM 677 C C . PHE B 1 16 ? -6.328 -7.887 -5.93 1 96.94 16 PHE B C 1
ATOM 679 O O . PHE B 1 16 ? -6.312 -8.719 -5.02 1 96.94 16 PHE B O 1
ATOM 686 N N . THR B 1 17 ? -7.328 -7.047 -6.141 1 96.25 17 THR B N 1
ATOM 687 C CA . THR B 1 17 ? -8.438 -7.023 -5.191 1 96.25 17 THR B CA 1
ATOM 688 C C . THR B 1 17 ? -9.312 -8.266 -5.355 1 96.25 17 THR B C 1
ATOM 690 O O . THR B 1 17 ? -9.969 -8.695 -4.402 1 96.25 17 THR B O 1
ATOM 693 N N . GLN B 1 18 ? -9.312 -8.867 -6.527 1 97.12 18 GLN B N 1
ATOM 694 C CA . GLN B 1 18 ? -9.992 -10.148 -6.715 1 97.12 18 GLN B CA 1
ATOM 695 C C . GLN B 1 18 ? -9.258 -11.266 -5.977 1 97.12 18 GLN B C 1
ATOM 697 O O . GLN B 1 18 ? -9.898 -12.164 -5.41 1 97.12 18 GLN B O 1
ATOM 702 N N . ASN B 1 19 ? -7.957 -11.195 -6.016 1 97.25 19 ASN B N 1
ATOM 703 C CA . ASN B 1 19 ? -7.125 -12.18 -5.34 1 97.25 19 ASN B CA 1
ATOM 704 C C . ASN B 1 19 ? -7.211 -12.039 -3.82 1 97.25 19 ASN B C 1
ATOM 706 O O . ASN B 1 19 ? -7.035 -13.016 -3.092 1 97.25 19 ASN B O 1
ATOM 710 N N . HIS B 1 20 ? -7.406 -10.836 -3.355 1 98 20 HIS B N 1
ATOM 711 C CA . HIS B 1 20 ? -7.391 -10.5 -1.938 1 98 20 HIS B CA 1
ATOM 712 C C . HIS B 1 20 ? -8.672 -9.773 -1.531 1 98 20 HIS B C 1
ATOM 714 O O . HIS B 1 20 ? -8.641 -8.594 -1.185 1 98 20 HIS B O 1
ATOM 720 N N . PRO B 1 21 ? -9.703 -10.445 -1.44 1 96.69 21 PRO B N 1
ATOM 721 C CA . PRO B 1 21 ? -11.023 -9.828 -1.245 1 96.69 21 PRO B CA 1
ATOM 722 C C . PRO B 1 21 ? -11.148 -9.125 0.104 1 96.69 21 PRO B C 1
ATOM 724 O O . PRO B 1 21 ? -12.016 -8.266 0.277 1 96.69 21 PRO B O 1
ATOM 727 N N . LYS B 1 22 ? -10.367 -9.414 1.078 1 96.44 22 LYS B N 1
ATOM 728 C CA . LYS B 1 22 ? -10.414 -8.75 2.375 1 96.44 22 LYS B CA 1
ATOM 729 C C . LYS B 1 22 ? -9.68 -7.41 2.336 1 96.44 22 LYS B C 1
ATOM 731 O O . LYS B 1 22 ? -9.867 -6.566 3.211 1 96.44 22 LYS B O 1
ATOM 736 N N . PHE B 1 23 ? -8.828 -7.27 1.349 1 97.06 23 PHE B N 1
ATOM 737 C CA . PHE B 1 23 ? -7.961 -6.098 1.332 1 97.06 23 PHE B CA 1
ATOM 738 C C . PHE B 1 23 ? -8.773 -4.828 1.091 1 97.06 23 PHE B C 1
ATOM 740 O O . PHE B 1 23 ? -8.578 -3.822 1.774 1 97.06 23 PHE B O 1
ATOM 747 N N . PRO B 1 24 ? -9.695 -4.832 0.157 1 94.44 24 PRO B N 1
ATOM 748 C CA . PRO B 1 24 ? -10.508 -3.623 -0.018 1 94.44 24 PRO B CA 1
ATOM 749 C C . PRO B 1 24 ? -11.234 -3.209 1.26 1 94.44 24 PRO B C 1
ATOM 751 O O . PRO B 1 24 ? -11.352 -2.016 1.548 1 94.44 24 PRO B O 1
ATOM 754 N N . LYS B 1 25 ? -11.719 -4.113 1.982 1 94.81 25 LYS B N 1
ATOM 755 C CA . LYS B 1 25 ? -12.375 -3.795 3.248 1 94.81 25 LYS B CA 1
ATOM 756 C C . LYS B 1 25 ? -11.391 -3.16 4.23 1 94.81 25 LYS B C 1
ATOM 758 O O . LYS B 1 25 ? -11.742 -2.223 4.949 1 94.81 25 LYS B O 1
ATOM 763 N N . PHE B 1 26 ? -10.25 -3.721 4.273 1 96.69 26 PHE B N 1
ATOM 764 C CA . PHE B 1 26 ? -9.195 -3.146 5.098 1 96.69 26 PHE B CA 1
ATOM 765 C C . PHE B 1 26 ? -8.898 -1.713 4.676 1 96.69 26 PHE B C 1
ATOM 767 O O . PHE B 1 26 ? -8.75 -0.828 5.523 1 96.69 26 PHE B O 1
ATOM 774 N N . LEU B 1 27 ? -8.742 -1.49 3.395 1 94.44 27 LEU B N 1
ATOM 775 C CA . LEU B 1 27 ? -8.438 -0.155 2.891 1 94.44 27 LEU B CA 1
ATOM 776 C C . LEU B 1 27 ? -9.555 0.823 3.238 1 94.44 27 LEU B C 1
ATOM 778 O O . LEU B 1 27 ? -9.289 1.992 3.531 1 94.44 27 LEU B O 1
ATOM 782 N N . GLN B 1 28 ? -10.758 0.346 3.186 1 94.31 28 GLN B N 1
ATOM 783 C CA . GLN B 1 28 ? -11.883 1.186 3.576 1 94.31 28 GLN B CA 1
ATOM 784 C C . GLN B 1 28 ? -11.789 1.593 5.043 1 94.31 28 GLN B C 1
ATOM 786 O O . GLN B 1 28 ? -11.984 2.76 5.383 1 94.31 28 GLN B O 1
ATOM 791 N N . ALA B 1 29 ? -11.516 0.656 5.844 1 94.19 29 ALA B N 1
ATOM 792 C CA . ALA B 1 29 ? -11.336 0.95 7.262 1 94.19 29 ALA B CA 1
ATOM 793 C C . ALA B 1 29 ? -10.188 1.929 7.477 1 94.19 29 ALA B C 1
ATOM 795 O O . ALA B 1 29 ?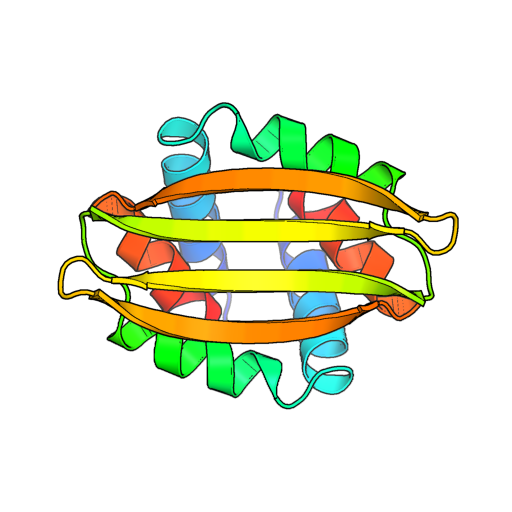 -10.289 2.85 8.289 1 94.19 29 ALA B O 1
ATOM 796 N N . ALA B 1 30 ? -9.164 1.729 6.723 1 94.12 30 ALA B N 1
ATOM 797 C CA . ALA B 1 30 ? -8.008 2.613 6.805 1 94.12 30 ALA B CA 1
ATOM 798 C C . ALA B 1 30 ? -8.375 4.039 6.414 1 94.12 30 ALA B C 1
ATOM 800 O O . ALA B 1 30 ? -7.941 5 7.055 1 94.12 30 ALA B O 1
ATOM 801 N N . SER B 1 31 ? -9.164 4.121 5.371 1 93.31 31 SER B N 1
ATOM 802 C CA . SER B 1 31 ? -9.516 5.445 4.871 1 93.31 31 SER B CA 1
ATOM 803 C C . SER B 1 31 ? -10.281 6.246 5.918 1 93.31 31 SER B C 1
ATOM 805 O 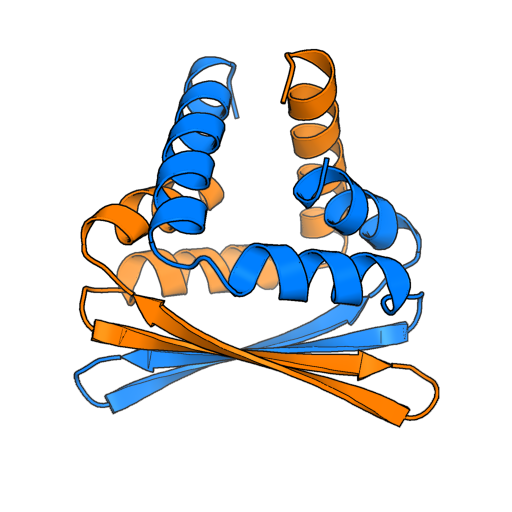O . SER B 1 31 ? -10.203 7.477 5.945 1 93.31 31 SER B O 1
ATOM 807 N N . THR B 1 32 ? -10.875 5.578 6.812 1 92.69 32 THR B N 1
ATOM 808 C CA . THR B 1 32 ? -11.641 6.227 7.871 1 92.69 32 THR B CA 1
ATOM 809 C C . THR B 1 32 ? -10.766 6.477 9.094 1 92.69 32 THR B C 1
ATOM 811 O O . THR B 1 32 ? -10.945 7.465 9.805 1 92.69 32 THR B O 1
ATOM 814 N N . ALA B 1 33 ? -9.812 5.633 9.25 1 93.19 33 ALA B N 1
ATOM 815 C CA . ALA B 1 33 ? -9.008 5.652 10.469 1 93.19 33 ALA B CA 1
ATOM 816 C C . ALA B 1 33 ? -7.789 6.559 10.305 1 93.19 33 ALA B C 1
ATOM 818 O O . ALA B 1 33 ? -7.305 7.137 11.281 1 93.19 33 ALA B O 1
ATOM 819 N N . VAL B 1 34 ? -7.273 6.699 9.141 1 94.12 34 VAL B N 1
ATOM 820 C CA . VAL B 1 34 ? -6 7.371 8.898 1 94.12 34 VAL B CA 1
ATOM 821 C C . VAL B 1 34 ? -6.188 8.883 9.008 1 94.12 34 VAL B C 1
ATOM 823 O O . VAL B 1 34 ? -7.07 9.453 8.367 1 94.12 34 VAL B O 1
ATOM 826 N N . LYS B 1 35 ? -5.457 9.453 9.859 1 95.12 35 LYS B N 1
ATOM 827 C CA . LYS B 1 35 ? -5.352 10.898 10.031 1 95.12 35 LYS B CA 1
ATOM 828 C C . LYS B 1 35 ? -3.893 11.336 10.156 1 95.12 3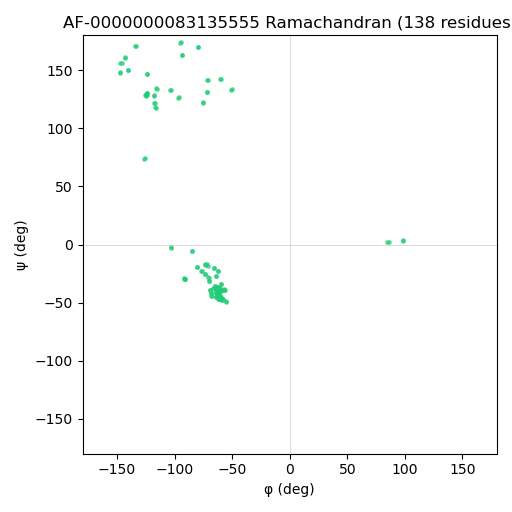5 LYS B C 1
ATOM 830 O O . LYS B 1 35 ? -2.992 10.492 10.219 1 95.12 35 LYS B O 1
ATOM 835 N N . GLU B 1 36 ? -3.824 12.664 10.117 1 95.62 36 GLU B N 1
ATOM 836 C CA . GLU B 1 36 ? -2.473 13.172 10.344 1 95.62 36 GLU B CA 1
ATOM 837 C C . GLU B 1 36 ? -1.855 12.555 11.602 1 95.62 36 GLU B C 1
ATOM 839 O O . GLU B 1 36 ? -2.535 12.391 12.617 1 95.62 36 GLU B O 1
ATOM 844 N N . ASP B 1 37 ? -0.659 12.109 11.547 1 96.25 37 ASP B N 1
ATOM 845 C CA . ASP B 1 37 ? 0.179 11.586 12.617 1 96.25 37 ASP B CA 1
ATOM 846 C C . ASP B 1 37 ? -0.101 10.102 12.859 1 96.25 37 ASP B C 1
ATOM 848 O O . ASP B 1 37 ? 0.469 9.492 13.766 1 96.25 37 ASP B O 1
ATOM 852 N N . THR B 1 38 ? -0.97 9.508 12.094 1 97.56 38 THR B N 1
ATOM 853 C CA . THR B 1 38 ? -1.1 8.062 12.055 1 97.56 38 THR B CA 1
ATOM 854 C C . THR B 1 38 ? 0.209 7.41 11.609 1 97.56 38 THR B C 1
ATOM 856 O O . THR B 1 38 ? 0.897 7.934 10.734 1 97.56 38 THR B O 1
ATOM 859 N N . LEU B 1 39 ? 0.528 6.246 12.234 1 98.25 39 LEU B N 1
ATOM 860 C CA . LEU B 1 39 ? 1.713 5.484 11.852 1 98.25 39 LEU B CA 1
ATOM 861 C C . LEU B 1 39 ? 1.333 4.277 11.008 1 98.25 39 LEU B C 1
ATOM 863 O O . LEU B 1 39 ? 0.404 3.541 11.352 1 98.25 39 LEU B O 1
ATOM 867 N N . ILE B 1 40 ? 2.053 4.094 9.891 1 98 40 ILE B N 1
ATOM 868 C CA . ILE B 1 40 ? 1.89 2.906 9.062 1 98 40 ILE B CA 1
ATOM 869 C C . ILE B 1 40 ? 3.195 2.115 9.023 1 98 40 ILE B C 1
ATOM 871 O O . ILE B 1 40 ? 4.262 2.676 8.758 1 98 40 ILE B O 1
ATOM 875 N N . GLU B 1 41 ? 3.111 0.9 9.312 1 98.38 41 GLU B N 1
ATOM 876 C CA . GLU B 1 41 ? 4.227 -0.035 9.211 1 98.38 41 GLU B CA 1
ATOM 877 C C . GLU B 1 41 ? 3.959 -1.105 8.156 1 98.38 41 GLU B C 1
ATOM 879 O O . GLU B 1 41 ? 2.867 -1.677 8.109 1 98.38 41 GLU B O 1
ATOM 884 N N . ILE B 1 42 ? 4.926 -1.366 7.332 1 98.19 42 ILE B N 1
ATOM 885 C CA . ILE B 1 42 ? 4.852 -2.42 6.324 1 98.19 42 ILE B CA 1
ATOM 886 C C . ILE B 1 42 ? 6.035 -3.369 6.48 1 98.19 42 ILE B C 1
ATOM 888 O O . ILE B 1 42 ? 7.184 -2.93 6.562 1 98.19 42 ILE B O 1
ATOM 892 N N . LYS B 1 43 ? 5.75 -4.566 6.555 1 98.25 43 LYS B N 1
ATOM 893 C CA . LYS B 1 43 ? 6.773 -5.609 6.637 1 98.25 43 LYS B CA 1
ATOM 894 C C . LYS B 1 43 ? 6.602 -6.637 5.523 1 98.25 43 LYS B C 1
ATOM 896 O O . LYS B 1 43 ? 5.504 -7.152 5.309 1 98.25 4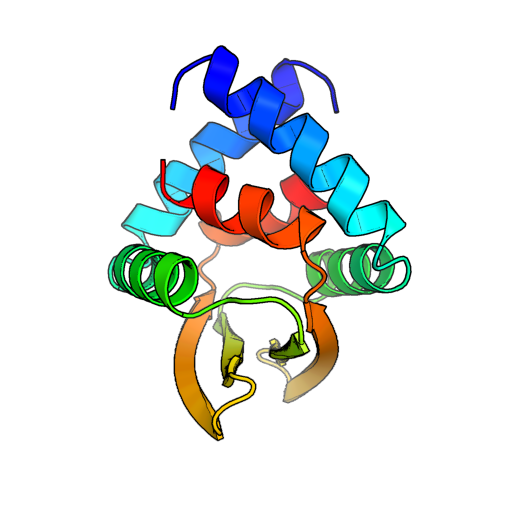3 LYS B O 1
ATOM 901 N N . ILE B 1 44 ? 7.613 -6.918 4.859 1 98.06 44 ILE B N 1
ATOM 902 C CA . ILE B 1 44 ? 7.629 -7.891 3.773 1 98.06 44 ILE B CA 1
ATOM 903 C C . ILE B 1 44 ? 8.57 -9.039 4.129 1 98.06 44 ILE B C 1
ATOM 905 O O . ILE B 1 44 ? 9.75 -8.828 4.395 1 98.06 44 ILE B O 1
ATOM 909 N N . THR B 1 45 ? 8.094 -10.141 4.148 1 98.19 45 THR B N 1
ATOM 910 C CA . THR B 1 45 ? 8.867 -11.359 4.387 1 98.19 45 THR B CA 1
ATOM 911 C C . THR B 1 45 ? 8.828 -12.273 3.166 1 98.19 45 THR B C 1
ATOM 913 O O . THR B 1 45 ? 7.762 -12.773 2.795 1 98.19 45 THR B O 1
ATOM 916 N N . THR B 1 46 ? 9.938 -12.531 2.586 1 95.88 46 THR B N 1
ATOM 917 C CA . THR B 1 46 ? 9.992 -13.367 1.392 1 95.88 46 THR B CA 1
ATOM 918 C C . THR B 1 46 ? 9.914 -14.844 1.762 1 95.88 46 THR B C 1
ATOM 920 O O . THR B 1 46 ? 9.992 -15.203 2.939 1 95.88 46 THR B O 1
ATOM 923 N N . ALA B 1 47 ? 9.75 -15.688 0.713 1 91.44 47 ALA B N 1
ATOM 924 C CA . ALA B 1 47 ? 9.664 -17.125 0.936 1 91.44 47 ALA B CA 1
ATOM 925 C C . ALA B 1 47 ? 10.969 -17.672 1.508 1 91.44 47 ALA B C 1
ATOM 927 O O . ALA B 1 47 ? 10.977 -18.688 2.215 1 91.44 47 ALA B O 1
ATOM 928 N N . GLU B 1 48 ? 12.078 -17 1.217 1 92.19 48 GLU B N 1
ATOM 929 C CA . GLU B 1 48 ? 13.383 -17.422 1.718 1 92.19 48 GLU B CA 1
ATOM 930 C C . GLU B 1 48 ? 13.633 -16.875 3.123 1 92.19 48 GLU B C 1
ATOM 932 O O . GLU B 1 48 ? 14.672 -17.156 3.727 1 92.19 48 GLU B O 1
ATOM 937 N N . GLY B 1 49 ? 12.805 -16.125 3.564 1 93.5 49 GLY B N 1
ATOM 938 C CA . GLY B 1 49 ? 12.898 -15.656 4.941 1 93.5 49 GLY B CA 1
ATOM 939 C C . GLY B 1 49 ? 13.516 -14.273 5.062 1 93.5 49 GLY B C 1
ATOM 940 O O . GLY B 1 49 ? 13.711 -13.773 6.172 1 93.5 49 GLY B O 1
ATOM 941 N N . LYS B 1 50 ? 13.805 -13.688 3.939 1 94.81 50 LYS B N 1
ATOM 942 C CA . LYS B 1 50 ? 14.305 -12.312 3.98 1 94.81 50 LYS B CA 1
ATOM 943 C C . LYS B 1 50 ? 13.203 -11.336 4.363 1 94.81 50 LYS B C 1
ATOM 945 O O . LYS B 1 50 ? 12.062 -11.469 3.914 1 94.81 50 LYS B O 1
ATOM 950 N N . VAL B 1 51 ? 13.617 -10.32 5.199 1 97.25 51 VAL B N 1
ATOM 951 C CA . VAL B 1 51 ? 12.648 -9.344 5.688 1 97.25 51 VAL B CA 1
ATOM 952 C C . VAL B 1 51 ? 13.102 -7.934 5.332 1 97.25 51 VAL B C 1
ATOM 954 O O . VAL B 1 51 ? 14.258 -7.574 5.547 1 97.25 51 VAL B O 1
ATOM 957 N N . ILE B 1 52 ? 12.219 -7.188 4.734 1 96.56 52 ILE B N 1
ATOM 958 C CA . ILE B 1 52 ? 12.383 -5.742 4.633 1 96.56 52 ILE B CA 1
ATOM 959 C C . ILE B 1 52 ? 11.172 -5.035 5.227 1 96.56 52 ILE B C 1
ATOM 961 O O . ILE B 1 52 ? 10.055 -5.574 5.199 1 96.56 52 ILE B O 1
ATOM 965 N N . GLU B 1 53 ? 11.406 -3.889 5.809 1 97.81 53 GLU B N 1
ATOM 966 C CA . GLU B 1 53 ? 10.297 -3.184 6.449 1 97.81 53 GLU B CA 1
ATOM 967 C C . GLU B 1 53 ? 10.477 -1.672 6.348 1 97.81 53 GLU B C 1
ATOM 969 O O . GLU B 1 53 ? 11.586 -1.183 6.141 1 97.81 53 GLU B O 1
ATOM 974 N N . THR B 1 54 ? 9.406 -0.971 6.422 1 97.69 54 THR B N 1
ATOM 975 C CA . THR B 1 54 ? 9.398 0.488 6.441 1 97.69 54 THR B CA 1
ATOM 976 C C . THR B 1 54 ? 8.305 1.01 7.375 1 97.69 54 THR B C 1
ATOM 978 O O . THR B 1 54 ? 7.414 0.259 7.777 1 97.69 54 THR B O 1
ATOM 981 N N . ASN B 1 55 ? 8.469 2.227 7.75 1 97.81 55 ASN B N 1
ATOM 982 C CA . ASN B 1 55 ? 7.438 2.943 8.484 1 97.81 55 ASN B CA 1
ATOM 983 C C . ASN B 1 55 ? 7.316 4.391 8.023 1 97.81 55 ASN B C 1
ATOM 985 O O . ASN B 1 55 ? 8.289 4.973 7.531 1 97.81 55 ASN B O 1
ATOM 989 N N . LEU B 1 56 ? 6.145 4.871 8.148 1 97.12 56 LEU B N 1
ATOM 990 C CA . LEU B 1 56 ? 5.949 6.273 7.793 1 97.12 56 LEU B CA 1
ATOM 991 C C . LEU B 1 56 ? 4.867 6.91 8.664 1 97.12 56 LEU B C 1
ATOM 993 O O . LEU B 1 56 ? 3.99 6.211 9.18 1 97.12 56 LEU B O 1
ATOM 997 N N . LYS B 1 57 ? 5.062 8.203 8.906 1 97.81 57 LYS B N 1
ATOM 998 C CA . LYS B 1 57 ? 4.055 9.008 9.586 1 97.81 57 LYS B CA 1
ATOM 999 C C . LYS B 1 57 ? 3.188 9.766 8.586 1 97.81 57 LYS B C 1
ATOM 1001 O O . LYS B 1 57 ? 3.701 10.508 7.75 1 97.81 57 LYS B O 1
ATOM 1006 N N . VAL B 1 58 ? 1.922 9.617 8.68 1 97.62 58 VAL B N 1
ATOM 1007 C CA . VAL B 1 58 ? 0.982 10.164 7.707 1 97.62 58 VAL B CA 1
ATOM 1008 C C . VAL B 1 58 ? 0.911 11.68 7.855 1 97.62 58 VAL B C 1
ATOM 1010 O O . VAL B 1 58 ? 0.762 12.195 8.969 1 97.62 58 VAL B O 1
ATOM 1013 N N . LYS B 1 59 ? 1.02 12.336 6.766 1 97.31 59 LYS B N 1
ATOM 1014 C CA . LYS B 1 59 ? 0.756 13.766 6.676 1 97.31 59 LYS B CA 1
ATOM 1015 C C . LYS B 1 59 ? -0.685 14.039 6.254 1 97.31 59 LYS B C 1
ATOM 1017 O O . LYS B 1 59 ? -1.344 13.164 5.684 1 97.31 59 LYS B O 1
ATOM 1022 N N . ALA B 1 60 ? -1.188 15.273 6.449 1 96.56 60 ALA B N 1
ATOM 1023 C CA . ALA B 1 60 ? -2.557 15.633 6.09 1 96.56 60 ALA B CA 1
ATOM 1024 C C . ALA B 1 60 ? -2.803 15.438 4.598 1 96.56 60 ALA B C 1
ATOM 1026 O O . ALA B 1 60 ? -3.873 14.977 4.191 1 96.56 60 ALA B O 1
ATOM 1027 N N . SER B 1 61 ? -1.828 15.766 3.793 1 96.81 61 SER B N 1
ATOM 1028 C CA . SER B 1 61 ? -1.976 15.688 2.344 1 96.81 61 SER B CA 1
ATOM 1029 C C . SER B 1 61 ? -2.006 14.234 1.87 1 96.81 61 SER B C 1
ATOM 1031 O O . SER B 1 61 ? -2.406 13.953 0.738 1 96.81 61 SER B O 1
ATOM 1033 N N . ASP B 1 62 ? -1.558 13.328 2.717 1 96.44 62 ASP B N 1
ATOM 1034 C CA . ASP B 1 62 ? -1.497 11.922 2.328 1 96.44 62 ASP B CA 1
ATOM 1035 C C . ASP B 1 62 ? -2.881 11.281 2.379 1 96.44 62 ASP B C 1
ATOM 1037 O O . ASP B 1 62 ? -3.102 10.219 1.787 1 96.44 62 ASP B O 1
ATOM 1041 N N . ILE B 1 63 ? -3.752 11.844 3.148 1 94.62 63 ILE B N 1
ATOM 1042 C CA . ILE B 1 63 ? -5.066 11.266 3.414 1 94.62 63 ILE B CA 1
ATOM 1043 C C . ILE B 1 63 ? -5.832 11.109 2.105 1 94.62 63 ILE B C 1
ATOM 1045 O O . ILE B 1 63 ? -6.555 10.125 1.915 1 94.62 63 ILE B O 1
ATOM 1049 N N . GLU B 1 64 ? -5.656 11.984 1.193 1 93.75 64 GLU B N 1
ATOM 1050 C CA . GLU B 1 64 ? -6.316 11.945 -0.107 1 93.75 64 GLU B CA 1
ATOM 1051 C C . GLU B 1 64 ? -5.941 10.688 -0.878 1 93.75 64 GLU B C 1
ATOM 1053 O O . GLU B 1 64 ? -6.777 10.109 -1.581 1 93.75 64 GLU B O 1
ATOM 1058 N N . LEU B 1 65 ? -4.719 10.242 -0.815 1 93.62 65 LEU B N 1
ATOM 1059 C CA . LEU B 1 65 ? -4.277 9.039 -1.515 1 93.62 65 LEU B CA 1
ATOM 1060 C C . LEU B 1 65 ? -5.062 7.82 -1.042 1 93.62 65 LEU B C 1
ATOM 1062 O O . LEU B 1 65 ? -5.539 7.027 -1.859 1 93.62 65 LEU B O 1
ATOM 1066 N N . VAL B 1 66 ? -5.223 7.68 0.253 1 92.19 66 VAL B N 1
ATOM 1067 C CA . VAL B 1 66 ? -5.93 6.539 0.828 1 92.19 66 VAL B CA 1
ATOM 1068 C C . VAL B 1 66 ? -7.387 6.555 0.369 1 92.19 66 VAL B C 1
ATOM 1070 O O . VAL B 1 66 ? -7.938 5.512 0 1 92.19 66 VAL B O 1
ATOM 1073 N N . LYS B 1 67 ? -7.891 7.723 0.357 1 91.56 67 LYS B N 1
ATOM 1074 C CA . LYS B 1 67 ? -9.273 7.859 -0.08 1 91.56 67 LYS B CA 1
ATOM 1075 C C . LYS B 1 67 ? -9.422 7.504 -1.557 1 91.56 67 LYS B C 1
ATOM 1077 O O . LYS B 1 67 ? -10.383 6.836 -1.946 1 91.56 67 LYS B O 1
ATOM 1082 N N . ASN B 1 68 ? -8.438 7.875 -2.357 1 90.25 68 ASN B N 1
ATOM 1083 C CA . ASN B 1 68 ? -8.484 7.625 -3.793 1 90.25 68 ASN B CA 1
ATOM 1084 C C . ASN B 1 68 ? -8.328 6.141 -4.109 1 90.25 68 ASN B C 1
ATOM 1086 O O . ASN B 1 68 ? -8.844 5.66 -5.125 1 90.25 68 ASN B O 1
ATOM 1090 N N . LEU B 1 69 ? -7.664 5.422 -3.297 1 87.19 69 LEU B N 1
ATOM 1091 C CA . LEU B 1 69 ? -7.453 3.99 -3.496 1 87.19 69 LEU B CA 1
ATOM 1092 C C . LEU B 1 69 ? -8.727 3.207 -3.209 1 87.19 69 LEU B C 1
ATOM 1094 O O . LEU B 1 69 ? -8.844 2.039 -3.586 1 87.19 69 LEU B O 1
ATOM 1098 N N . THR B 1 70 ? -9.68 3.768 -2.541 1 82.75 70 THR B N 1
ATOM 1099 C CA . THR B 1 70 ? -10.922 3.082 -2.186 1 82.75 70 THR B CA 1
ATOM 1100 C C . THR B 1 70 ? -12.062 3.527 -3.092 1 82.75 70 THR B C 1
ATOM 1102 O O . THR B 1 70 ? -13.203 3.084 -2.926 1 82.75 70 THR B O 1
ATOM 1105 N N . MET B 1 71 ? -11.812 4.449 -3.965 1 72.06 71 MET B N 1
ATOM 1106 C CA . MET B 1 71 ? -12.844 4.965 -4.863 1 72.06 71 MET B CA 1
ATOM 1107 C C . MET B 1 71 ? -12.891 4.156 -6.156 1 72.06 71 MET B C 1
ATOM 1109 O O . MET B 1 71 ? -11.898 3.555 -6.555 1 72.06 71 MET B O 1
#

Solvent-accessible surface area (backbone atoms only — not comparable to full-atom values): 7707 Å² total; per-residue (Å²): 120,52,73,68,55,50,52,49,40,52,53,32,47,53,53,41,42,66,77,35,67,65,49,58,57,49,47,48,53,42,45,71,58,59,45,61,59,12,36,40,36,40,39,38,35,32,76,88,65,50,72,53,71,53,72,49,70,39,48,68,75,42,46,57,37,47,47,50,72,68,88,118,55,74,68,55,51,52,49,40,52,52,32,46,54,53,40,42,67,77,34,67,64,49,58,58,50,48,48,51,41,46,71,57,57,43,61,58,13,36,41,37,40,40,37,34,34,76,87,64,50,73,52,72,51,72,50,69,39,48,69,78,42,47,56,36,47,46,49,73,67,88

pLDDT: mean 93.84, std 5.06, range [72.06, 98.38]

Radius of gyration: 14.43 Å; Cα contacts (8 Å, |Δi|>4): 211; chains: 2; bounding box: 27×33×40 Å

Organism: NCBI:txid40520

Secondary structure (DSSP, 8-state):
--HHHHHHHHHHHHHHHHH-THHHHHHHHHHHH--TT-EEEEEEE-TTS-EEEEEEEPPGGGHHHHHHHT-/--HHHHHHHHHHHHHHHHH-THHHHHHHHHHHH--TT-EEEEEEE-TTS-EEEEEEEPPGGGHHHHHHHT-

Foldseek 3Di:
DDPVVVVVVVVVLVVVCVVPVCVLVVLVVCLVVDDAQDKDKDWDADPVGDIDIDMDGDHHVCSVVSVVSND/DDPVVVVVVVVVLVVVCVVPVCVLVVLVVCLVVDAAQDKDKDWDADPVGDIDIDMDGDHHVCSVVSVVSND

Sequence (142 aa):
MNLGNLMQLKNSWATFTQNHPKFPKFLQAASTAVKEDTLIEIKITTAEGKVIETNLKVKASDIELVKNLTMMNLGNLMQLKNSWATFTQNHPKFPKFLQAASTAVKEDTLIEIKITTAEGKVIETNLKVKASDIELVKNLTM